Protein AF-A0A1V5BPN5-F1 (afdb_monomer_lite)

Radius of gyration: 24.88 Å; chains: 1; bounding box: 51×32×63 Å

Secondary structure (DSSP, 8-state):
--HHHHTT--HHHHHHHHHHHHHHHHHH-TT------HHHHHHHHHSHHHHHHHTTT--HHHHHHHHHTTPPPPHHHHHHHHHHHHHHHHHHHHHHHHT--HHHHHHHHHHHHHHHSHHHHHHHHHTS-HHHHHHHHHHHHHHTT--TTS-HHHHHHHHHHHT--HHHHHHHHHHT---

Sequence (179 aa):
MTISKYLGVNEINQAILDLTICWRNRLIHYKAENKIGQNSHEVLLREKESILQKYNGLDIKRAIDSYENNQVPSFKEVASMVKASIDFITEIDNKLICQLDVLSYSDHLIYEYVTSDQVVRLNNIYSKDDATKRRVLRNIFKEYCFNEEEDDTVDAFIEDLVKLDYASAKRKYKEGSFK

Structure (mmCIF, N/CA/C/O backbone):
data_AF-A0A1V5BPN5-F1
#
_entry.id   AF-A0A1V5BPN5-F1
#
loop_
_atom_site.group_PDB
_atom_site.id
_atom_site.type_symbol
_atom_site.label_atom_id
_atom_site.label_alt_id
_atom_site.label_comp_id
_atom_site.label_asym_id
_atom_site.label_entity_id
_atom_site.label_seq_id
_atom_site.pdbx_PDB_ins_code
_atom_site.Cartn_x
_atom_site.Cartn_y
_atom_site.Cartn_z
_atom_site.occupancy
_atom_site.B_iso_or_equiv
_atom_site.auth_seq_id
_atom_site.auth_comp_id
_atom_site.auth_asym_id
_atom_site.auth_atom_id
_atom_site.pdbx_PDB_model_num
ATOM 1 N N . MET A 1 1 ? -17.560 6.761 -1.882 1.00 47.88 1 MET A N 1
ATOM 2 C CA . MET A 1 1 ? -17.128 5.375 -1.603 1.00 47.88 1 MET A CA 1
ATOM 3 C C . MET A 1 1 ? -15.717 5.454 -1.045 1.00 47.88 1 MET A C 1
ATOM 5 O O . MET A 1 1 ? -14.855 5.969 -1.738 1.00 47.88 1 MET A O 1
ATOM 9 N N . THR A 1 2 ? -15.501 5.100 0.222 1.00 73.44 2 THR A N 1
ATOM 10 C CA . THR A 1 2 ? -14.179 5.182 0.873 1.00 73.44 2 THR A CA 1
ATOM 11 C C . THR A 1 2 ? -13.249 4.093 0.330 1.00 73.44 2 THR A C 1
ATOM 13 O O . THR A 1 2 ? -13.727 3.006 0.007 1.00 73.44 2 THR A O 1
ATOM 16 N N . ILE A 1 3 ? -11.939 4.356 0.258 1.00 75.38 3 ILE A N 1
ATOM 17 C CA . ILE A 1 3 ? -10.941 3.416 -0.295 1.00 75.38 3 ILE A CA 1
ATOM 18 C C . ILE A 1 3 ? -10.982 2.045 0.405 1.00 75.38 3 ILE A C 1
ATOM 20 O O . ILE A 1 3 ? -10.866 1.009 -0.241 1.00 75.38 3 ILE A O 1
ATOM 24 N N . SER A 1 4 ? -11.293 2.031 1.707 1.00 77.00 4 SER A N 1
ATOM 25 C CA . SER A 1 4 ? -11.445 0.816 2.514 1.00 77.00 4 SER A CA 1
ATOM 26 C C . SER A 1 4 ? -12.595 -0.086 2.059 1.00 77.00 4 SER A C 1
ATOM 28 O O . SER A 1 4 ? -12.479 -1.307 2.122 1.00 77.00 4 SER A O 1
ATOM 30 N N . LYS A 1 5 ? -13.698 0.499 1.569 1.00 79.00 5 LYS A N 1
ATOM 31 C CA . LYS A 1 5 ? -14.838 -0.252 1.023 1.00 79.00 5 LYS A CA 1
ATOM 32 C C . LYS A 1 5 ? -14.521 -0.824 -0.352 1.00 79.00 5 LYS A C 1
ATOM 34 O O . LYS A 1 5 ? -14.908 -1.950 -0.627 1.00 79.00 5 LYS A O 1
ATOM 39 N N . TYR A 1 6 ? -13.811 -0.062 -1.184 1.00 82.31 6 TYR A N 1
ATOM 40 C CA . TYR A 1 6 ? -13.377 -0.524 -2.504 1.00 82.31 6 TYR A CA 1
ATOM 41 C C . TYR A 1 6 ? -12.404 -1.707 -2.398 1.00 82.31 6 TYR A C 1
ATOM 43 O O . TYR A 1 6 ? -12.569 -2.707 -3.086 1.00 82.31 6 TYR A O 1
ATOM 51 N N . LEU A 1 7 ? -11.438 -1.625 -1.479 1.00 83.56 7 LEU A N 1
ATOM 52 C CA . LEU A 1 7 ? -10.433 -2.669 -1.264 1.00 83.56 7 LEU A CA 1
ATOM 53 C C . LEU A 1 7 ? -10.946 -3.856 -0.422 1.00 83.56 7 LEU A C 1
ATOM 55 O O . LEU A 1 7 ? -10.256 -4.869 -0.294 1.00 83.56 7 LEU A O 1
ATOM 59 N N . GLY A 1 8 ? -12.142 -3.761 0.170 1.00 85.31 8 GLY A N 1
ATOM 60 C CA . GLY A 1 8 ? -12.680 -4.795 1.060 1.00 85.31 8 GLY A CA 1
ATOM 61 C C . GLY A 1 8 ? -11.787 -5.025 2.282 1.00 85.31 8 GLY A C 1
ATOM 62 O O . GLY A 1 8 ? -11.398 -6.159 2.556 1.00 85.31 8 GLY A O 1
ATOM 63 N N . VAL A 1 9 ? -11.385 -3.936 2.944 1.00 86.69 9 VAL A N 1
ATOM 64 C CA . VAL A 1 9 ? -10.537 -3.954 4.148 1.00 86.69 9 VAL A CA 1
ATOM 65 C C . VAL A 1 9 ? -11.341 -4.450 5.348 1.00 86.69 9 VAL A C 1
ATOM 67 O O . VAL A 1 9 ? -12.537 -4.166 5.447 1.00 86.69 9 VAL A O 1
ATOM 70 N N . ASN A 1 10 ? -10.695 -5.141 6.284 1.00 89.31 10 ASN A N 1
ATOM 71 C CA . ASN A 1 10 ? -11.318 -5.702 7.474 1.00 89.31 10 ASN A CA 1
ATOM 72 C C . ASN A 1 10 ? -12.149 -4.661 8.251 1.00 89.31 10 ASN A C 1
ATOM 74 O O . ASN A 1 10 ? -11.681 -3.576 8.613 1.00 89.31 10 ASN A O 1
ATOM 78 N N . GLU A 1 11 ? -13.405 -5.007 8.518 1.00 92.56 11 GLU A N 1
ATOM 79 C CA . GLU A 1 11 ? -14.368 -4.135 9.190 1.00 92.56 11 GLU A CA 1
ATOM 80 C C . GLU A 1 11 ? -14.046 -3.889 10.675 1.00 92.56 11 GLU A C 1
ATOM 82 O O . GLU A 1 11 ? -14.356 -2.814 11.180 1.00 92.56 11 GLU A O 1
ATOM 87 N N . ILE A 1 12 ? -13.361 -4.817 11.358 1.00 94.38 12 ILE A N 1
ATOM 88 C CA . ILE A 1 12 ? -12.920 -4.660 12.755 1.00 94.38 12 ILE A CA 1
ATOM 89 C C . ILE A 1 12 ? -11.927 -3.505 12.864 1.00 94.38 12 ILE A C 1
ATOM 91 O O . ILE A 1 12 ? -12.093 -2.611 13.691 1.00 94.38 12 ILE A O 1
ATOM 95 N N . ASN A 1 13 ? -10.912 -3.504 11.997 1.00 92.94 13 ASN A N 1
ATOM 96 C CA . ASN A 1 13 ? -9.907 -2.444 11.935 1.00 92.94 13 ASN A CA 1
ATOM 97 C C . ASN A 1 13 ? -10.561 -1.075 11.684 1.00 92.94 13 ASN A C 1
ATOM 99 O O . ASN A 1 13 ? -10.249 -0.100 12.368 1.00 92.94 13 ASN A O 1
ATOM 103 N N . GLN A 1 14 ? -11.518 -1.018 10.751 1.00 93.00 14 GLN A N 1
ATOM 104 C CA . GLN A 1 14 ? -12.284 0.198 10.457 1.00 93.00 14 GLN A CA 1
ATOM 105 C C . GLN A 1 14 ? -13.086 0.683 11.667 1.00 93.00 14 GLN A C 1
ATOM 107 O O . GLN A 1 14 ? -13.081 1.874 11.974 1.00 93.00 14 GLN A O 1
ATOM 112 N N . ALA A 1 15 ? -13.753 -0.231 12.368 1.00 95.12 15 ALA A N 1
ATOM 113 C CA . ALA A 1 15 ? -14.592 0.111 13.502 1.00 95.12 15 ALA A CA 1
ATOM 114 C C . ALA A 1 15 ? -13.771 0.580 14.718 1.00 95.12 15 ALA A C 1
ATOM 116 O O . ALA A 1 15 ? -14.151 1.543 15.387 1.00 95.12 15 ALA A O 1
ATOM 117 N N . ILE A 1 16 ? -12.609 -0.037 14.974 1.00 95.31 16 ILE A N 1
ATOM 118 C CA . ILE A 1 16 ? -11.675 0.417 16.018 1.00 95.31 16 ILE A CA 1
ATOM 119 C C . ILE A 1 16 ? -11.096 1.794 15.664 1.00 95.31 16 ILE A C 1
ATOM 121 O O . ILE A 1 16 ? -10.961 2.646 16.544 1.00 95.31 16 ILE A O 1
ATOM 125 N N . LEU A 1 17 ? -10.782 2.051 14.391 1.00 94.69 17 LEU A N 1
ATOM 126 C CA . LEU A 1 17 ? -10.329 3.369 13.939 1.00 94.69 17 LEU A CA 1
ATOM 127 C C . LEU A 1 17 ? -11.392 4.453 14.130 1.00 94.69 17 LEU A C 1
ATOM 129 O O . LEU A 1 17 ? -11.067 5.538 14.609 1.00 94.69 17 LEU A O 1
ATOM 133 N N . ASP A 1 18 ? -12.654 4.162 13.818 1.00 94.38 18 ASP A N 1
ATOM 134 C CA . ASP A 1 18 ? -13.765 5.092 14.045 1.00 94.38 18 ASP A CA 1
ATOM 135 C C . ASP A 1 18 ? -13.908 5.447 15.536 1.00 94.38 18 ASP A C 1
ATOM 137 O O . ASP A 1 18 ? -13.945 6.626 15.902 1.00 94.38 18 ASP A O 1
ATOM 141 N N . LEU A 1 19 ? -13.852 4.438 16.417 1.00 95.00 19 LEU A N 1
ATOM 142 C CA . LEU A 1 19 ? -13.788 4.645 17.867 1.00 95.00 19 LEU A CA 1
ATOM 143 C C . LEU A 1 19 ? -12.586 5.517 18.258 1.00 95.00 19 LEU A C 1
ATOM 145 O O . LEU A 1 19 ? -12.744 6.472 19.015 1.00 95.00 19 LEU A O 1
ATOM 149 N N . THR A 1 20 ? -11.402 5.236 17.713 1.00 94.88 20 THR A N 1
ATOM 150 C CA . THR A 1 20 ? -10.163 5.975 18.006 1.00 94.88 20 THR A CA 1
ATOM 151 C C . THR A 1 20 ? -10.288 7.453 17.635 1.00 94.88 20 THR A C 1
ATOM 153 O O . THR A 1 20 ? -9.964 8.329 18.439 1.00 94.88 20 THR A O 1
ATOM 156 N N . ILE A 1 21 ? -10.793 7.749 16.434 1.00 92.69 21 ILE A N 1
ATOM 157 C CA . ILE A 1 21 ? -10.988 9.115 15.933 1.00 92.69 21 ILE A CA 1
ATOM 158 C C . ILE A 1 21 ? -12.007 9.851 16.803 1.00 92.69 21 ILE A C 1
ATOM 160 O O . ILE A 1 21 ? -11.756 10.978 17.240 1.00 92.69 21 ILE A O 1
ATOM 164 N N . CYS A 1 22 ? -13.140 9.209 17.089 1.00 92.69 22 CYS A N 1
ATOM 165 C CA . CYS A 1 22 ? -14.188 9.783 17.922 1.00 92.69 22 CYS A CA 1
ATOM 166 C C . CYS A 1 22 ? -13.692 10.074 19.343 1.00 92.69 22 CYS A C 1
ATOM 168 O O . CYS A 1 22 ? -13.939 11.164 19.865 1.00 92.69 22 CYS A O 1
ATOM 170 N N . TRP A 1 23 ? -12.953 9.146 19.952 1.00 92.88 23 TRP A N 1
ATOM 171 C CA . TRP A 1 23 ? -12.417 9.309 21.302 1.00 92.88 23 TRP A CA 1
ATOM 172 C C . TRP A 1 23 ? -11.347 10.402 21.350 1.00 92.88 23 TRP A C 1
ATOM 174 O O . TRP A 1 23 ? -11.429 11.299 22.189 1.00 92.88 23 TRP A O 1
ATOM 184 N N . ARG A 1 24 ? -10.407 10.422 20.393 1.00 91.12 24 ARG A N 1
ATOM 185 C CA . ARG A 1 24 ? -9.392 11.484 20.267 1.00 91.12 24 ARG A CA 1
ATOM 186 C C . ARG A 1 24 ? -10.033 12.858 20.096 1.00 91.12 24 ARG A C 1
ATOM 188 O O . ARG A 1 24 ? -9.602 13.818 20.732 1.00 91.12 24 ARG A O 1
ATOM 195 N N . ASN A 1 25 ? -11.056 12.970 19.250 1.00 88.81 25 ASN A N 1
ATOM 196 C CA . ASN A 1 25 ? -11.744 14.240 19.023 1.00 88.81 25 ASN A CA 1
ATOM 197 C C . ASN A 1 25 ? -12.486 14.716 20.271 1.00 88.81 25 ASN A C 1
ATOM 199 O O . ASN A 1 25 ? -12.416 15.900 20.589 1.00 88.81 25 ASN A O 1
ATOM 203 N N . ARG A 1 26 ? -13.128 13.803 21.004 1.00 86.44 26 ARG A N 1
ATOM 204 C CA . ARG A 1 26 ? -13.818 14.102 22.265 1.00 86.44 26 ARG A CA 1
ATOM 205 C C . ARG A 1 26 ? -12.867 14.565 23.371 1.00 86.44 26 ARG A C 1
ATOM 207 O O . ARG A 1 26 ? -13.211 15.476 24.112 1.00 86.44 26 ARG A O 1
ATOM 214 N N . LEU A 1 27 ? -11.660 14.000 23.448 1.00 85.12 27 LEU A N 1
ATOM 215 C CA . LEU A 1 27 ? -10.645 14.419 24.427 1.00 85.12 27 LEU A CA 1
ATOM 216 C C . LEU A 1 27 ? -10.099 15.828 24.162 1.00 85.12 27 LEU A C 1
ATOM 218 O O . LEU A 1 27 ? -9.735 16.532 25.099 1.00 85.12 27 LEU A O 1
ATOM 222 N N . ILE A 1 28 ? -10.008 16.233 22.893 1.00 81.94 28 ILE A N 1
ATOM 223 C CA . ILE A 1 28 ? -9.348 17.488 22.494 1.00 81.94 28 ILE A CA 1
ATOM 224 C C . ILE A 1 28 ? -10.346 18.630 22.307 1.00 81.94 28 ILE A C 1
ATOM 226 O O . ILE A 1 28 ? -10.018 19.792 22.547 1.00 81.94 28 ILE A O 1
ATOM 230 N N . HIS A 1 29 ? -11.575 18.322 21.902 1.00 77.44 29 HIS A N 1
ATOM 231 C CA . HIS A 1 29 ? -12.605 19.315 21.646 1.00 77.44 29 HIS A CA 1
ATOM 232 C C . HIS A 1 29 ? -13.754 19.138 22.635 1.00 77.44 29 HIS A C 1
ATOM 234 O O . HIS A 1 29 ? -14.590 18.253 22.482 1.00 77.44 29 HIS A O 1
ATOM 240 N N . TYR A 1 30 ? -13.849 20.060 23.595 1.00 59.12 30 TYR A N 1
ATOM 241 C CA . TYR A 1 30 ? -14.902 20.092 24.621 1.00 59.12 30 TYR A CA 1
ATOM 242 C C . TYR A 1 30 ? -16.344 20.083 24.059 1.00 59.12 30 TYR A C 1
ATOM 244 O O . TYR A 1 30 ? -17.281 19.743 24.769 1.00 59.12 30 TYR A O 1
ATOM 252 N N . LYS A 1 31 ? -16.534 20.441 22.779 1.00 61.59 31 LYS A N 1
ATOM 253 C CA . LYS A 1 31 ? -17.831 20.441 22.075 1.00 61.59 31 LYS A CA 1
ATOM 254 C C . LYS A 1 31 ? -17.951 19.379 20.972 1.00 61.59 31 LYS A C 1
ATOM 256 O O . LYS A 1 31 ? -18.825 19.496 20.120 1.00 61.59 31 LYS A O 1
ATOM 261 N N . ALA A 1 32 ? -17.058 18.391 20.905 1.00 67.25 32 ALA A N 1
ATOM 262 C CA . ALA A 1 32 ? -17.175 17.357 19.880 1.00 67.25 32 ALA A CA 1
ATOM 263 C C . ALA A 1 32 ? -18.400 16.466 20.142 1.00 67.25 32 ALA A C 1
ATOM 265 O O . ALA A 1 32 ? -18.404 15.642 21.054 1.00 67.25 32 ALA A O 1
ATOM 266 N N . GLU A 1 33 ? -19.413 16.590 19.284 1.00 67.00 33 GLU A N 1
ATOM 267 C CA . GLU A 1 33 ? -20.598 15.721 19.254 1.00 67.00 33 GLU A CA 1
ATOM 268 C C . GLU A 1 33 ? -20.367 14.431 18.453 1.00 67.00 33 GLU A C 1
ATOM 270 O O . GLU A 1 33 ? -21.296 13.654 18.237 1.00 67.00 33 GLU A O 1
ATOM 275 N N . ASN A 1 34 ? -19.129 14.184 18.008 1.00 74.06 34 ASN A N 1
ATOM 276 C CA . ASN A 1 34 ? -18.788 13.001 17.230 1.00 74.06 34 ASN A CA 1
ATOM 277 C C . ASN A 1 34 ? -19.166 11.742 18.011 1.00 74.06 34 ASN A C 1
ATOM 279 O O . ASN A 1 34 ? -18.705 11.525 19.139 1.00 74.06 34 ASN A O 1
ATOM 283 N N . LYS A 1 35 ? -20.004 10.928 17.375 1.00 84.12 35 LYS A N 1
ATOM 284 C CA . LYS A 1 35 ? -20.387 9.593 17.812 1.00 84.12 35 LYS A CA 1
ATOM 285 C C . LYS A 1 35 ? -19.779 8.586 16.857 1.00 84.12 35 LYS A C 1
ATOM 287 O O . LYS A 1 35 ? -19.683 8.854 15.660 1.00 84.12 35 LYS A O 1
ATOM 292 N N . ILE A 1 36 ? -19.429 7.433 17.407 1.00 91.19 36 ILE A N 1
ATOM 293 C CA . ILE A 1 36 ? -19.091 6.246 16.626 1.00 91.19 36 ILE A CA 1
ATOM 294 C C . ILE A 1 36 ? -20.252 5.982 15.660 1.00 91.19 36 ILE A C 1
ATOM 296 O O . ILE A 1 36 ? -21.421 6.070 16.052 1.00 91.19 36 ILE A O 1
ATOM 300 N N . GLY A 1 37 ? -19.949 5.682 14.400 1.00 90.81 37 GLY A N 1
ATOM 301 C CA . GLY A 1 37 ? -20.976 5.334 13.428 1.00 90.81 37 GLY A CA 1
ATOM 302 C C . GLY A 1 37 ? -21.728 4.070 13.849 1.00 90.81 37 GLY A C 1
ATOM 303 O O . GLY A 1 37 ? -21.130 3.136 14.380 1.00 90.81 37 GLY A O 1
ATOM 304 N N . GLN A 1 38 ? -23.031 4.003 13.563 1.00 92.12 38 GLN A N 1
ATOM 305 C CA . GLN A 1 38 ? -23.877 2.861 13.943 1.00 92.12 38 GLN A CA 1
ATOM 306 C C . GLN A 1 38 ? -23.299 1.516 13.470 1.00 92.12 38 GLN A C 1
ATOM 308 O O . GLN A 1 38 ? -23.219 0.567 14.243 1.00 92.12 38 GLN A O 1
ATOM 313 N N . ASN A 1 39 ? -22.814 1.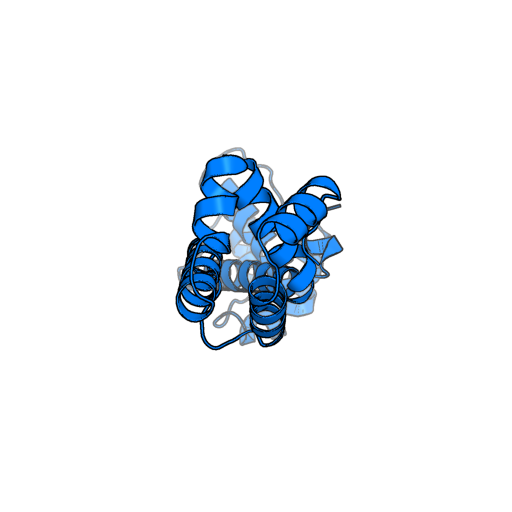458 12.227 1.00 92.88 39 ASN A N 1
ATOM 314 C CA . ASN A 1 39 ? -22.184 0.257 11.679 1.00 92.88 39 ASN A CA 1
ATOM 315 C C . ASN A 1 39 ? -20.912 -0.133 12.450 1.00 92.88 39 ASN A C 1
ATOM 317 O O . ASN A 1 39 ? -20.722 -1.298 12.772 1.00 92.88 39 ASN A O 1
ATOM 321 N N . SER A 1 40 ? -20.047 0.832 12.770 1.00 94.75 40 SER A N 1
ATOM 322 C CA . SER A 1 40 ? -18.838 0.576 13.560 1.00 94.75 40 SER A CA 1
ATOM 323 C C . SER A 1 40 ? -19.200 0.064 14.953 1.00 94.75 40 SER A C 1
ATOM 325 O O . SER A 1 40 ? -18.616 -0.904 15.425 1.00 94.75 40 SER A O 1
ATOM 327 N N . HIS A 1 41 ? -20.207 0.661 15.591 1.00 94.94 41 HIS A N 1
ATOM 328 C CA . HIS A 1 41 ? -20.695 0.229 16.896 1.00 94.94 41 HIS A CA 1
ATOM 329 C C . HIS A 1 41 ? -21.204 -1.225 16.871 1.00 94.94 41 HIS A C 1
ATOM 331 O O . HIS A 1 41 ? -20.834 -2.031 17.725 1.00 94.94 41 HIS A O 1
ATOM 337 N N . GLU A 1 42 ? -21.991 -1.592 15.858 1.00 96.12 42 GLU A N 1
ATOM 338 C CA . GLU A 1 42 ? -22.470 -2.965 15.659 1.00 96.12 42 GLU A CA 1
ATOM 339 C C . GLU A 1 42 ? -21.326 -3.957 15.422 1.00 96.12 42 GLU A C 1
ATOM 341 O O . GLU A 1 42 ? -21.307 -5.022 16.041 1.00 96.12 42 GLU A O 1
ATOM 346 N N . VAL A 1 43 ? -20.348 -3.602 14.582 1.00 96.50 43 VAL A N 1
ATOM 347 C CA . VAL A 1 43 ? -19.162 -4.434 14.320 1.00 96.50 43 VAL A CA 1
ATOM 348 C C . VAL A 1 43 ? -18.351 -4.652 15.595 1.00 96.50 43 VAL A C 1
ATOM 350 O O . VAL A 1 43 ? -18.007 -5.789 15.906 1.00 96.50 43 VAL A O 1
ATOM 353 N N . LEU A 1 44 ? -18.084 -3.593 16.368 1.00 96.88 44 LEU A N 1
ATOM 354 C CA . LEU A 1 44 ? -17.337 -3.690 17.625 1.00 96.88 44 LEU A CA 1
ATOM 355 C C . LEU A 1 44 ? -18.016 -4.668 18.591 1.00 96.88 44 LEU A C 1
ATOM 357 O O . LEU A 1 44 ? -17.355 -5.536 19.159 1.00 96.88 44 LEU A O 1
ATOM 361 N N . LEU A 1 45 ? -19.336 -4.554 18.767 1.00 97.12 45 LEU A N 1
ATOM 362 C CA . LEU A 1 45 ? -20.083 -5.420 19.679 1.00 97.12 45 LEU A CA 1
ATOM 363 C C . LEU A 1 45 ? -20.196 -6.863 19.184 1.00 97.12 45 LEU A C 1
ATOM 365 O O . LEU A 1 45 ? -20.152 -7.783 20.007 1.00 97.12 45 LEU A O 1
ATOM 369 N N . ARG A 1 46 ? -20.352 -7.062 17.872 1.00 97.38 46 ARG A N 1
ATOM 370 C CA . ARG A 1 46 ? -20.424 -8.388 17.249 1.00 97.38 46 ARG A CA 1
ATOM 371 C C . ARG A 1 46 ? -19.094 -9.131 17.344 1.00 97.38 46 ARG A C 1
ATOM 373 O O . ARG A 1 46 ? -19.093 -10.313 17.656 1.00 97.38 46 ARG A O 1
ATOM 380 N N . GLU A 1 47 ? -17.982 -8.435 17.117 1.00 97.06 47 GLU A N 1
ATOM 381 C CA . GLU A 1 47 ? -16.636 -9.018 17.012 1.00 97.06 47 GLU A CA 1
ATOM 382 C C . GLU A 1 47 ? -15.811 -8.897 18.305 1.00 97.06 47 GLU A C 1
ATOM 384 O O . GLU A 1 47 ? -14.595 -9.102 18.298 1.00 97.06 47 GLU A O 1
ATOM 389 N N . LYS A 1 48 ? -16.438 -8.544 19.432 1.00 95.69 48 LYS A N 1
ATOM 390 C CA . LYS A 1 48 ? -15.748 -8.239 20.698 1.00 95.69 48 LYS A CA 1
ATOM 391 C C . LYS A 1 48 ? -14.815 -9.367 21.172 1.00 95.69 48 LYS A C 1
ATOM 393 O O . LYS A 1 48 ? -13.741 -9.066 21.684 1.00 95.69 48 LYS A O 1
ATOM 398 N N . GLU A 1 49 ? -15.170 -10.643 20.989 1.00 95.62 49 GLU A N 1
ATOM 399 C CA . GLU A 1 49 ? -14.311 -11.781 21.345 1.00 95.62 49 GLU A CA 1
ATOM 400 C C . GLU A 1 49 ? -13.066 -11.860 20.450 1.00 95.62 49 GLU A C 1
ATOM 402 O O . GLU A 1 49 ? -11.949 -12.006 20.953 1.00 95.62 49 GLU A O 1
ATOM 407 N N . SER A 1 50 ? -13.241 -11.702 19.135 1.00 94.75 50 SER A N 1
ATOM 408 C CA . SER A 1 50 ? -12.148 -11.645 18.155 1.00 94.75 50 SER A CA 1
ATOM 409 C C . SER A 1 50 ? -11.198 -10.486 18.467 1.00 94.75 50 SER A C 1
ATOM 411 O O . SER A 1 50 ? -9.972 -10.628 18.428 1.00 94.75 50 SER A O 1
ATOM 413 N N . ILE A 1 51 ? -11.765 -9.334 18.832 1.00 95.62 51 ILE A N 1
ATOM 414 C CA . ILE A 1 51 ? -11.015 -8.129 19.183 1.00 95.62 51 ILE A CA 1
ATOM 415 C C . ILE A 1 51 ? -10.205 -8.335 20.463 1.00 95.62 51 ILE A C 1
ATOM 417 O O . ILE A 1 51 ? -9.016 -8.006 20.492 1.00 95.62 51 ILE A O 1
ATOM 421 N N . LEU A 1 52 ? -10.817 -8.929 21.490 1.00 94.25 52 LEU A N 1
ATOM 422 C CA . LEU A 1 52 ? -10.159 -9.230 22.758 1.00 94.25 52 LEU A CA 1
ATOM 423 C C . LEU A 1 52 ? -8.906 -10.091 22.539 1.00 94.25 52 LEU A C 1
ATOM 425 O O . LEU A 1 52 ? -7.860 -9.826 23.128 1.00 94.25 52 LEU A O 1
ATOM 429 N N . GLN A 1 53 ? -8.983 -11.088 21.658 1.00 93.50 53 GLN A N 1
ATOM 430 C CA . GLN A 1 53 ? -7.852 -11.964 21.350 1.00 93.50 53 GLN A CA 1
ATOM 431 C C . GLN A 1 53 ? -6.774 -11.264 20.511 1.00 93.50 53 GLN A C 1
ATOM 433 O O . GLN A 1 53 ? -5.585 -11.363 20.817 1.00 93.50 53 GLN A O 1
ATOM 438 N N . LYS A 1 54 ? -7.170 -10.539 19.457 1.00 92.06 54 LYS A N 1
ATOM 439 C CA . LYS A 1 54 ? -6.234 -9.979 18.469 1.00 92.06 54 LYS A CA 1
ATOM 440 C C . LYS A 1 54 ? -5.549 -8.693 18.939 1.00 92.06 54 LYS A C 1
ATOM 442 O O . LYS A 1 54 ? -4.369 -8.475 18.641 1.00 92.06 54 LYS A O 1
ATOM 447 N N . TYR A 1 55 ? -6.245 -7.847 19.694 1.00 92.44 55 TYR A N 1
ATOM 448 C CA . TYR A 1 55 ? -5.763 -6.520 20.089 1.00 92.44 55 TYR A CA 1
ATOM 449 C C . TYR A 1 55 ? -5.449 -6.469 21.578 1.00 92.44 55 TYR A C 1
ATOM 451 O O . TYR A 1 55 ? -6.049 -5.713 22.331 1.00 92.44 55 TYR A O 1
ATOM 459 N N . ASN A 1 56 ? -4.487 -7.292 22.004 1.00 85.62 56 ASN A N 1
ATOM 460 C CA . ASN A 1 56 ? -3.867 -7.223 23.330 1.00 85.62 56 ASN A CA 1
ATOM 461 C C . ASN A 1 56 ? -4.865 -7.251 24.505 1.00 85.62 56 ASN A C 1
ATOM 463 O O . ASN A 1 56 ? -4.581 -6.681 25.556 1.00 85.62 56 ASN A O 1
ATOM 467 N N . GLY A 1 57 ? -6.028 -7.894 24.366 1.00 89.12 57 GLY A N 1
ATOM 468 C CA . GLY A 1 57 ? -7.056 -7.916 25.405 1.00 89.12 57 GLY A CA 1
ATOM 469 C C . GLY A 1 57 ? -7.913 -6.651 25.480 1.00 89.12 57 GLY A C 1
ATOM 470 O O . GLY A 1 57 ? -8.332 -6.298 26.586 1.00 89.12 57 GLY A O 1
ATOM 471 N N . LEU A 1 58 ? -8.135 -5.950 24.364 1.00 94.50 58 LEU A N 1
ATOM 472 C CA . LEU A 1 58 ? -9.090 -4.845 24.276 1.00 94.50 58 LEU A CA 1
ATOM 473 C C . LEU A 1 58 ? -10.517 -5.344 24.550 1.00 94.50 58 LEU A C 1
ATOM 475 O O . LEU A 1 58 ? -11.104 -6.052 23.735 1.00 94.50 58 LEU A O 1
ATOM 479 N N . ASP A 1 59 ? -11.074 -4.962 25.699 1.00 95.88 59 ASP A N 1
ATOM 480 C CA . ASP A 1 59 ? -12.473 -5.224 26.036 1.00 95.88 59 ASP A CA 1
ATOM 481 C C . ASP A 1 59 ? -13.349 -4.124 25.436 1.00 95.88 59 ASP A C 1
ATOM 483 O O . ASP A 1 59 ? -13.364 -2.991 25.919 1.00 95.88 59 ASP A O 1
ATOM 487 N N . ILE A 1 60 ? -14.073 -4.465 24.371 1.00 96.31 60 ILE A N 1
ATOM 488 C CA . ILE A 1 60 ? -14.907 -3.510 23.643 1.00 96.31 60 ILE A CA 1
ATOM 489 C C . ILE A 1 60 ? -16.028 -2.924 24.490 1.00 96.31 60 ILE A C 1
ATOM 491 O O . ILE A 1 60 ? -16.312 -1.737 24.352 1.00 9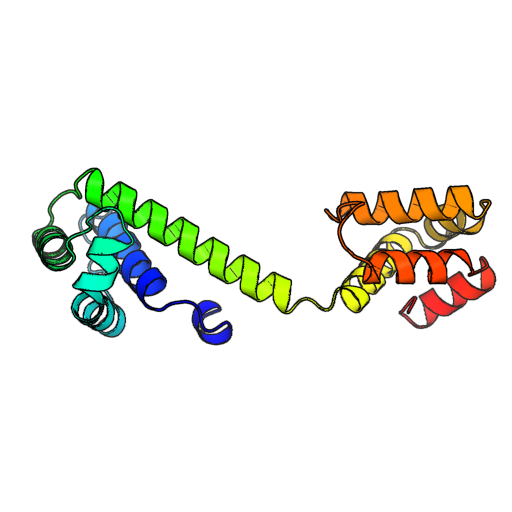6.31 60 ILE A O 1
ATOM 495 N N . LYS A 1 61 ? -16.676 -3.719 25.347 1.00 95.75 61 LYS A N 1
ATOM 496 C CA . LYS A 1 61 ? -17.800 -3.206 26.139 1.00 95.75 61 LYS A CA 1
ATOM 497 C C . LYS A 1 61 ? -17.303 -2.126 27.082 1.00 95.75 61 LYS A C 1
ATOM 499 O O . LYS A 1 61 ? -17.810 -1.012 27.066 1.00 95.75 61 LYS A O 1
ATOM 504 N N . ARG A 1 62 ? -16.226 -2.437 27.805 1.00 94.94 62 ARG A N 1
ATOM 505 C CA . ARG A 1 62 ? -15.576 -1.481 28.697 1.00 94.94 62 ARG A CA 1
ATOM 506 C C . ARG A 1 62 ? -15.071 -0.248 27.944 1.00 94.94 62 ARG A C 1
ATOM 508 O O . ARG A 1 62 ? -15.250 0.858 28.435 1.00 94.94 62 ARG A O 1
ATOM 515 N N . ALA A 1 63 ? -14.467 -0.430 26.772 1.00 95.12 63 ALA A N 1
ATOM 516 C CA . ALA A 1 63 ? -13.955 0.676 25.970 1.00 95.12 63 ALA A CA 1
ATOM 517 C C . ALA A 1 63 ? -15.078 1.620 25.502 1.00 95.12 63 ALA A C 1
ATOM 519 O O . ALA A 1 63 ? -14.932 2.837 25.600 1.00 95.12 63 ALA A O 1
ATOM 520 N N . ILE A 1 64 ? -16.209 1.078 25.035 1.00 94.81 64 ILE A N 1
ATOM 521 C CA . ILE A 1 64 ? -17.384 1.876 24.655 1.00 94.81 64 ILE A CA 1
ATOM 522 C C . ILE A 1 64 ? -17.953 2.593 25.883 1.00 94.81 64 ILE A C 1
ATOM 524 O O . ILE A 1 64 ? -18.135 3.808 25.826 1.00 94.81 64 ILE A O 1
ATOM 528 N N . ASP A 1 65 ? -18.134 1.892 27.005 1.00 94.50 65 ASP A N 1
ATOM 529 C CA . ASP A 1 65 ? -18.623 2.494 28.250 1.00 94.50 65 ASP A CA 1
ATOM 530 C C . ASP A 1 65 ? -17.714 3.651 28.703 1.00 94.50 65 ASP A C 1
ATOM 532 O O . ASP A 1 65 ? -18.188 4.731 29.061 1.00 94.50 65 ASP A O 1
ATOM 536 N N . SER A 1 66 ? -16.392 3.468 28.665 1.00 93.44 66 SER A N 1
ATOM 537 C CA . SER A 1 66 ? -15.425 4.515 29.007 1.00 93.44 66 SER A CA 1
ATOM 538 C C . SER A 1 66 ? -15.493 5.702 28.040 1.00 93.44 66 SER A C 1
ATOM 540 O O . SER A 1 66 ? -15.479 6.853 28.485 1.00 93.44 66 SER A O 1
ATOM 542 N N . TYR A 1 67 ? -15.627 5.452 26.737 1.00 92.31 67 TYR A N 1
ATOM 543 C CA . TYR A 1 67 ? -15.805 6.498 25.730 1.00 92.31 67 TYR A CA 1
ATOM 544 C C . TYR A 1 67 ? -17.095 7.308 25.945 1.00 92.31 67 TYR A C 1
ATOM 546 O O . TYR A 1 67 ? -17.071 8.543 25.880 1.00 92.31 67 TYR A O 1
ATOM 554 N N . GLU A 1 68 ? -18.219 6.641 26.211 1.00 90.19 68 GLU A N 1
ATOM 555 C CA . GLU A 1 68 ? -19.520 7.280 26.442 1.00 90.19 68 GLU A CA 1
ATOM 556 C C . GLU A 1 68 ? -19.542 8.104 27.731 1.00 90.19 68 GLU A C 1
ATOM 558 O O . GLU A 1 68 ? -20.115 9.192 27.759 1.00 90.19 68 GLU A O 1
ATOM 563 N N . ASN A 1 69 ? -18.833 7.646 28.764 1.00 90.31 69 ASN A N 1
ATOM 564 C CA . ASN A 1 69 ? -18.721 8.331 30.051 1.00 90.31 69 ASN A CA 1
ATOM 565 C C . ASN A 1 69 ? -17.610 9.399 30.101 1.00 90.31 69 ASN A C 1
ATOM 567 O O . ASN A 1 69 ? -17.218 9.826 31.187 1.00 90.31 69 ASN A O 1
ATOM 571 N N . ASN A 1 70 ? -17.097 9.847 28.948 1.00 87.12 70 ASN A N 1
ATOM 572 C CA . ASN A 1 70 ? -16.035 10.859 28.836 1.00 87.12 70 ASN A CA 1
ATOM 573 C C . ASN A 1 70 ? -14.755 10.517 29.621 1.00 87.12 70 ASN A C 1
ATOM 575 O O . ASN A 1 70 ? -14.053 11.408 30.106 1.00 87.12 70 ASN A O 1
ATOM 579 N N . GLN A 1 71 ? -14.438 9.231 29.763 1.00 90.81 71 GLN A N 1
ATOM 580 C CA . GLN A 1 71 ? -13.222 8.804 30.441 1.00 90.81 71 GLN A CA 1
ATOM 581 C C . GLN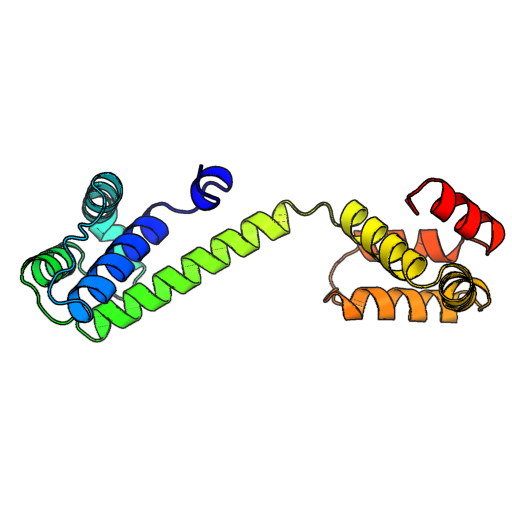 A 1 71 ? -12.017 8.889 29.501 1.00 90.81 71 GLN A C 1
ATOM 583 O O . GLN A 1 71 ? -12.123 8.758 28.278 1.00 90.81 71 GLN A O 1
ATOM 588 N N . VAL A 1 72 ? -10.843 9.103 30.094 1.00 91.19 72 VAL A N 1
ATOM 589 C CA . VAL A 1 72 ? -9.569 9.025 29.375 1.00 91.19 72 VAL A CA 1
ATOM 590 C C . VAL A 1 72 ? -9.276 7.550 29.085 1.00 91.19 72 VAL A C 1
ATOM 592 O O . VAL A 1 72 ? -9.399 6.734 30.004 1.00 91.19 72 VAL A O 1
ATOM 595 N N . PRO A 1 73 ? -8.888 7.187 27.850 1.00 93.06 73 PRO A N 1
ATOM 596 C CA . PRO A 1 73 ? -8.544 5.813 27.530 1.00 93.06 73 PRO A CA 1
ATOM 597 C C . PRO A 1 73 ? -7.315 5.383 28.330 1.00 93.06 73 PRO A C 1
ATOM 599 O O . PRO A 1 73 ? -6.350 6.129 28.515 1.00 93.06 73 PRO A O 1
ATOM 602 N N . SER A 1 74 ? -7.342 4.145 28.792 1.00 93.81 74 SER A N 1
ATOM 603 C CA . SER A 1 74 ? -6.206 3.483 29.410 1.00 93.81 74 SER A CA 1
ATOM 604 C C . SER A 1 74 ? -5.082 3.257 28.399 1.00 93.81 74 SER A C 1
ATOM 606 O O . SER A 1 74 ? -5.296 3.168 27.188 1.00 93.81 74 SER A O 1
ATOM 608 N N . PHE A 1 75 ? -3.864 3.059 28.905 1.00 91.50 75 PHE A N 1
ATOM 609 C CA . PHE A 1 75 ? -2.715 2.696 28.071 1.00 91.50 75 PHE A CA 1
ATOM 610 C C . PHE A 1 75 ? -2.996 1.470 27.187 1.00 91.50 75 PHE A C 1
ATOM 612 O O . PHE A 1 75 ? -2.602 1.431 26.025 1.00 91.50 75 PHE A O 1
ATOM 619 N N . LYS A 1 76 ? -3.722 0.481 27.723 1.00 91.12 76 LYS A N 1
ATOM 620 C CA . LYS A 1 76 ? -4.078 -0.745 27.005 1.00 91.12 76 LYS A CA 1
ATOM 621 C C . LYS A 1 76 ? -5.008 -0.466 25.823 1.00 91.12 76 LYS A C 1
ATOM 623 O O . LYS A 1 76 ? -4.798 -1.021 24.746 1.00 91.12 76 LYS A O 1
ATOM 628 N N . GLU A 1 77 ? -6.003 0.399 26.007 1.00 94.81 77 GLU A N 1
ATOM 629 C CA . GLU A 1 77 ? -6.914 0.817 24.935 1.00 94.81 77 GLU A CA 1
ATOM 630 C C . GLU A 1 77 ? -6.160 1.586 23.854 1.00 94.81 77 GLU A C 1
ATOM 632 O O . GLU A 1 77 ? -6.256 1.227 22.683 1.00 94.81 77 GLU A O 1
ATOM 637 N N . VAL A 1 78 ? -5.317 2.547 24.244 1.00 93.94 78 VAL A N 1
ATOM 638 C CA . VAL A 1 78 ? -4.485 3.304 23.297 1.00 93.94 78 VAL A CA 1
ATOM 639 C C . VAL A 1 78 ? -3.553 2.378 22.510 1.00 93.94 78 VAL A C 1
ATOM 641 O O . VAL A 1 78 ? -3.513 2.450 21.285 1.00 93.94 78 VAL A O 1
ATOM 644 N N . ALA A 1 79 ? -2.845 1.460 23.173 1.00 94.00 79 ALA A N 1
ATOM 645 C CA . ALA A 1 79 ? -1.953 0.513 22.500 1.00 94.00 79 ALA A CA 1
ATOM 646 C C . ALA A 1 79 ? -2.706 -0.388 21.504 1.00 94.00 79 ALA A C 1
ATOM 648 O O . ALA A 1 79 ? -2.199 -0.698 20.426 1.00 94.00 79 ALA A O 1
ATOM 649 N N . SER A 1 80 ? -3.931 -0.785 21.848 1.00 94.75 80 SER A N 1
ATOM 650 C CA . SER A 1 80 ? -4.793 -1.600 20.986 1.00 94.75 80 SER A CA 1
ATOM 651 C C . SER A 1 80 ? -5.287 -0.822 19.765 1.00 94.75 80 SER A C 1
ATOM 653 O O . SER A 1 80 ? -5.262 -1.349 18.655 1.00 94.75 80 SER A O 1
ATOM 655 N N . MET A 1 81 ? -5.664 0.446 19.950 1.00 94.88 81 MET A N 1
ATOM 656 C CA . MET A 1 81 ? -6.051 1.361 18.870 1.00 94.88 81 MET A CA 1
ATOM 657 C C . MET A 1 81 ? -4.890 1.650 17.914 1.00 94.88 81 MET A C 1
ATOM 659 O O . MET A 1 81 ? -5.070 1.632 16.696 1.00 94.88 81 MET A O 1
ATOM 663 N N . VAL A 1 82 ? -3.681 1.864 18.446 1.00 94.38 82 VAL A N 1
ATOM 664 C CA . VAL A 1 82 ? -2.465 2.042 17.637 1.00 94.38 82 VAL A CA 1
ATOM 665 C C . VAL A 1 82 ? -2.194 0.790 16.806 1.00 94.38 82 VAL A C 1
ATOM 667 O O . VAL A 1 82 ? -1.995 0.897 15.599 1.00 94.38 82 VAL A O 1
ATOM 670 N N . LYS A 1 83 ? -2.267 -0.401 17.414 1.00 94.56 83 LYS A N 1
ATOM 671 C CA . LYS A 1 83 ? -2.116 -1.667 16.685 1.00 94.56 83 LYS A CA 1
ATOM 672 C C . LYS A 1 83 ? -3.158 -1.816 15.574 1.00 94.56 83 LYS A C 1
ATOM 674 O O . LYS A 1 83 ? -2.790 -2.127 14.451 1.00 94.56 83 LYS A O 1
ATOM 679 N N . ALA A 1 84 ? -4.434 -1.548 15.854 1.00 93.56 84 ALA A N 1
ATOM 680 C CA . ALA A 1 84 ? -5.488 -1.600 14.839 1.00 93.56 84 ALA A CA 1
ATOM 681 C C . ALA A 1 84 ? -5.267 -0.600 13.694 1.00 93.56 84 ALA A C 1
ATOM 683 O O . ALA A 1 84 ? -5.564 -0.911 12.545 1.00 93.56 84 ALA A O 1
ATOM 684 N N . SER A 1 85 ? -4.705 0.574 13.993 1.00 94.06 85 SER A N 1
ATOM 685 C CA . SER A 1 85 ? -4.349 1.572 12.978 1.00 94.06 85 SER A CA 1
ATOM 686 C C . SER A 1 85 ? -3.234 1.073 12.059 1.00 94.06 85 SER A C 1
ATOM 688 O O . SER A 1 85 ? -3.331 1.226 10.845 1.00 94.06 85 SER A O 1
ATOM 690 N N . ILE A 1 86 ? -2.204 0.444 12.633 1.00 94.94 86 ILE A N 1
ATOM 691 C CA . ILE A 1 86 ? -1.111 -0.175 11.874 1.00 94.94 86 ILE A CA 1
ATOM 692 C C . ILE A 1 86 ? -1.661 -1.313 11.010 1.00 94.94 86 ILE A C 1
ATOM 694 O O . ILE A 1 86 ? -1.482 -1.283 9.798 1.00 94.94 86 ILE A O 1
ATOM 698 N N . ASP A 1 87 ? -2.407 -2.251 11.604 1.00 94.31 87 ASP A N 1
ATOM 699 C CA . ASP A 1 87 ? -2.997 -3.391 10.893 1.00 94.31 87 ASP A CA 1
ATOM 700 C C . ASP A 1 87 ? -3.903 -2.937 9.732 1.00 94.31 87 ASP A C 1
ATOM 702 O O . ASP A 1 87 ? -3.915 -3.565 8.675 1.00 94.31 87 ASP A O 1
ATOM 706 N N . PHE A 1 88 ? -4.663 -1.851 9.914 1.00 93.69 88 PHE A N 1
ATOM 707 C CA . PHE A 1 88 ? -5.509 -1.275 8.868 1.00 93.69 88 PHE A CA 1
ATOM 708 C C . PHE A 1 88 ? -4.701 -0.756 7.677 1.00 93.69 88 PHE A C 1
ATOM 710 O O . PHE A 1 88 ? -5.041 -1.049 6.532 1.00 93.69 88 PHE A O 1
ATOM 717 N N . ILE A 1 89 ? -3.648 0.022 7.944 1.00 92.88 89 ILE A N 1
ATOM 718 C CA . ILE A 1 89 ? -2.786 0.590 6.900 1.00 92.88 89 ILE A CA 1
ATOM 719 C C . ILE A 1 89 ? -2.050 -0.536 6.175 1.00 92.88 89 ILE A C 1
ATOM 721 O O . ILE A 1 89 ? -2.101 -0.598 4.954 1.00 92.88 89 ILE A O 1
ATOM 725 N N . THR A 1 90 ? -1.478 -1.490 6.914 1.00 93.00 90 THR A N 1
ATOM 726 C CA . THR A 1 90 ? -0.810 -2.663 6.336 1.00 93.00 90 THR A CA 1
ATOM 727 C C . THR A 1 90 ? -1.739 -3.466 5.426 1.00 93.00 90 THR A C 1
ATOM 729 O O . THR A 1 90 ? -1.325 -3.933 4.370 1.00 93.00 90 THR A O 1
ATOM 732 N N . GLU A 1 91 ? -3.010 -3.627 5.800 1.00 92.38 91 GLU A N 1
ATOM 733 C CA . GLU A 1 91 ? -3.980 -4.318 4.952 1.00 92.38 91 GLU A CA 1
ATOM 734 C C . GLU A 1 91 ? -4.287 -3.545 3.661 1.00 92.38 91 GLU A C 1
ATOM 736 O O . GLU A 1 91 ? -4.396 -4.159 2.598 1.00 92.38 91 GLU A O 1
ATOM 741 N N . ILE A 1 92 ? -4.410 -2.216 3.738 1.00 91.44 92 ILE A N 1
ATOM 742 C CA . ILE A 1 92 ? -4.571 -1.360 2.556 1.00 91.44 92 ILE A CA 1
ATOM 743 C C . ILE A 1 92 ? -3.358 -1.495 1.639 1.00 91.44 92 ILE A C 1
ATOM 745 O O . ILE A 1 92 ? -3.539 -1.777 0.456 1.00 91.44 92 ILE A O 1
ATOM 749 N N . ASP A 1 93 ? -2.154 -1.335 2.184 1.00 89.94 93 ASP A N 1
ATOM 750 C CA . ASP A 1 93 ? -0.910 -1.377 1.420 1.00 89.94 93 ASP A CA 1
ATOM 751 C C . ASP A 1 93 ? -0.757 -2.722 0.711 1.00 89.94 93 ASP A C 1
ATOM 753 O O . ASP A 1 93 ? -0.574 -2.760 -0.502 1.00 89.94 93 ASP A O 1
ATOM 757 N N . ASN A 1 94 ? -0.962 -3.833 1.425 1.00 89.25 94 ASN A N 1
ATOM 758 C CA . ASN A 1 94 ? -0.904 -5.169 0.833 1.00 89.25 94 ASN A CA 1
ATOM 759 C C . ASN A 1 94 ? -1.910 -5.336 -0.312 1.00 89.25 94 ASN A C 1
ATOM 761 O O . ASN A 1 94 ? -1.570 -5.863 -1.368 1.00 89.25 94 ASN A O 1
ATOM 765 N N . LYS A 1 95 ? -3.153 -4.877 -0.133 1.00 89.69 95 LYS A N 1
ATOM 766 C CA . LYS A 1 95 ? -4.185 -4.988 -1.174 1.00 89.69 95 LYS A CA 1
ATOM 767 C C . LYS A 1 95 ? -3.869 -4.125 -2.394 1.00 89.69 95 LYS A C 1
ATOM 769 O O . LYS A 1 95 ? -4.140 -4.564 -3.507 1.00 89.69 95 LYS A O 1
ATOM 774 N N . LEU A 1 96 ? -3.312 -2.931 -2.197 1.00 87.38 96 LEU A N 1
ATOM 775 C CA . LEU A 1 96 ? -2.885 -2.057 -3.290 1.00 87.38 96 LEU A CA 1
ATOM 776 C C . LEU A 1 96 ? -1.700 -2.657 -4.049 1.00 87.38 96 LEU A C 1
ATOM 778 O O . LEU A 1 96 ? -1.741 -2.719 -5.274 1.00 87.38 96 LEU A O 1
ATOM 782 N N . ILE A 1 97 ? -0.693 -3.155 -3.330 1.00 84.69 97 ILE A N 1
ATOM 783 C CA . ILE A 1 97 ? 0.498 -3.775 -3.919 1.00 84.69 97 ILE A CA 1
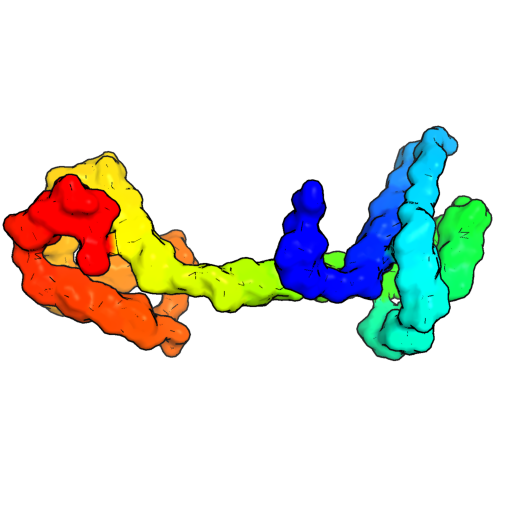ATOM 784 C C . ILE A 1 97 ? 0.118 -5.039 -4.700 1.00 84.69 97 ILE A C 1
ATOM 786 O O . ILE A 1 97 ? 0.530 -5.188 -5.844 1.00 84.69 97 ILE A O 1
ATOM 790 N N . CYS A 1 98 ? -0.731 -5.916 -4.154 1.00 83.75 98 CYS A N 1
ATOM 791 C CA . CYS A 1 98 ? -1.168 -7.128 -4.861 1.00 83.75 98 CYS A CA 1
ATOM 792 C C . CYS A 1 98 ? -2.003 -6.851 -6.124 1.00 83.75 98 CYS A C 1
ATOM 794 O O . CYS A 1 98 ? -2.156 -7.743 -6.955 1.00 83.75 98 CYS A O 1
ATOM 796 N N . GLN A 1 99 ? -2.592 -5.661 -6.252 1.00 85.25 99 GL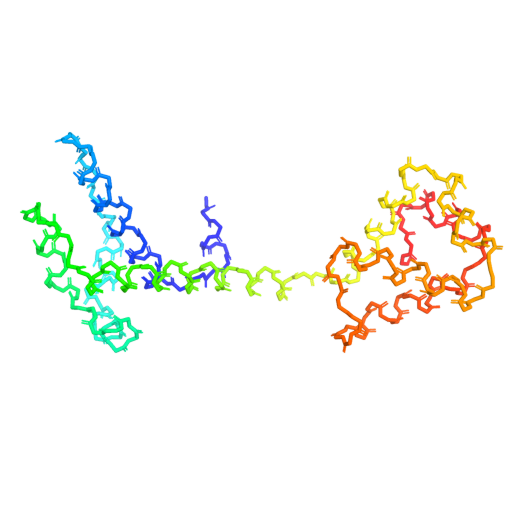N A N 1
ATOM 797 C CA . GLN A 1 99 ? -3.345 -5.250 -7.441 1.00 85.25 99 GLN A CA 1
ATOM 798 C C . GLN A 1 99 ? -2.491 -4.465 -8.443 1.00 85.25 99 GLN A C 1
ATOM 800 O O . GLN A 1 99 ? -2.985 -4.126 -9.520 1.00 85.25 99 GLN A O 1
ATOM 805 N N . LEU A 1 100 ? -1.239 -4.155 -8.101 1.00 86.44 100 LEU A N 1
ATOM 806 C CA . LEU A 1 100 ? -0.343 -3.419 -8.975 1.00 86.44 100 LEU A CA 1
ATOM 807 C C . LEU A 1 100 ? 0.068 -4.308 -10.153 1.00 86.44 100 LEU A C 1
ATOM 809 O O . LEU A 1 100 ? 0.695 -5.350 -9.977 1.00 86.44 100 LEU A O 1
ATOM 813 N N . ASP A 1 101 ? -0.258 -3.875 -11.368 1.00 90.19 101 ASP A N 1
ATOM 814 C CA . ASP A 1 101 ? 0.350 -4.431 -12.574 1.00 90.19 101 ASP A CA 1
ATOM 815 C C . ASP A 1 101 ? 1.793 -3.927 -12.653 1.00 90.19 101 ASP A C 1
ATOM 817 O O . ASP A 1 101 ? 2.061 -2.820 -13.131 1.00 90.19 101 ASP A O 1
ATOM 821 N N . VAL A 1 102 ? 2.707 -4.747 -12.132 1.00 90.38 102 VAL A N 1
ATOM 822 C CA . VAL A 1 102 ? 4.139 -4.458 -12.069 1.00 90.38 102 VAL A CA 1
ATOM 823 C C . VAL A 1 102 ? 4.686 -4.091 -13.442 1.00 90.38 102 VAL A C 1
ATOM 825 O O . VAL A 1 102 ? 5.385 -3.092 -13.556 1.00 90.38 102 VAL A O 1
ATOM 828 N N . LEU A 1 103 ? 4.334 -4.832 -14.496 1.00 92.19 103 LEU A N 1
ATOM 829 C CA . LEU A 1 103 ? 4.860 -4.578 -15.835 1.00 92.19 103 LEU A CA 1
ATOM 830 C C . LEU A 1 103 ? 4.399 -3.217 -16.361 1.00 92.19 103 LEU A C 1
ATOM 832 O O . LEU A 1 103 ? 5.209 -2.444 -16.871 1.00 92.19 103 LEU A O 1
ATOM 836 N N . SER A 1 104 ? 3.109 -2.902 -16.223 1.00 93.19 104 SER A N 1
ATOM 837 C CA . SER A 1 104 ? 2.589 -1.594 -16.640 1.00 93.19 104 SER A CA 1
ATOM 838 C C . SER A 1 104 ? 3.177 -0.451 -15.811 1.00 93.19 104 SER A C 1
ATOM 840 O O . SER A 1 104 ? 3.428 0.626 -16.353 1.00 93.19 104 SER A O 1
ATOM 842 N N . TYR A 1 105 ? 3.427 -0.671 -14.520 1.00 92.62 105 TYR A N 1
ATOM 843 C CA . TYR A 1 105 ? 4.088 0.318 -13.677 1.00 92.62 105 TYR A CA 1
ATOM 844 C C . TYR A 1 105 ? 5.555 0.513 -14.082 1.00 92.62 105 TYR A C 1
ATOM 846 O O . TYR A 1 105 ? 5.989 1.646 -14.282 1.00 92.62 105 TYR A O 1
ATOM 854 N N . SER A 1 106 ? 6.303 -0.568 -14.309 1.00 93.88 106 SER A N 1
ATOM 855 C CA . SER A 1 106 ? 7.691 -0.513 -14.769 1.00 93.88 106 SER A CA 1
ATOM 856 C C . SER A 1 106 ? 7.831 0.173 -16.128 1.00 93.88 106 SER A C 1
ATOM 858 O O . SER A 1 106 ? 8.739 0.983 -16.324 1.00 93.88 106 SER A O 1
ATOM 860 N N . ASP A 1 107 ? 6.912 -0.105 -17.052 1.00 95.94 107 ASP A N 1
ATOM 861 C CA . ASP A 1 107 ? 6.820 0.568 -18.346 1.00 95.94 107 ASP A CA 1
ATOM 862 C C . ASP A 1 107 ? 6.629 2.082 -18.188 1.00 95.94 107 ASP A C 1
ATOM 864 O O . ASP A 1 107 ? 7.348 2.884 -18.795 1.00 95.94 107 ASP A O 1
ATOM 868 N N . HIS A 1 108 ? 5.704 2.471 -17.307 1.00 95.25 108 HIS A N 1
ATOM 869 C CA . HIS A 1 108 ? 5.436 3.868 -17.001 1.00 95.25 108 HIS A CA 1
ATOM 870 C C . HIS A 1 108 ? 6.663 4.581 -16.423 1.00 95.25 108 HIS A C 1
ATOM 872 O O . HIS A 1 108 ? 6.962 5.695 -16.847 1.00 95.25 108 HIS A O 1
ATOM 878 N N . LEU A 1 109 ? 7.416 3.935 -15.528 1.00 94.88 109 LEU A N 1
ATOM 879 C CA . LEU A 1 109 ? 8.624 4.519 -14.938 1.00 94.88 109 LEU A CA 1
ATOM 880 C C . LEU A 1 109 ? 9.707 4.811 -15.976 1.00 94.88 109 LEU A C 1
ATOM 882 O O . LEU A 1 109 ? 10.317 5.881 -15.958 1.00 94.88 109 LEU A O 1
ATOM 886 N N . ILE A 1 110 ? 9.938 3.893 -16.916 1.00 96.00 110 ILE A N 1
ATOM 887 C CA . ILE A 1 110 ? 10.902 4.124 -18.000 1.00 96.00 110 ILE A CA 1
ATOM 888 C C . ILE A 1 110 ? 10.417 5.247 -18.915 1.00 96.00 110 ILE A C 1
ATOM 890 O O . ILE A 1 110 ? 11.205 6.113 -19.307 1.00 96.00 110 ILE A O 1
ATOM 894 N N . TYR A 1 111 ? 9.121 5.270 -19.222 1.00 96.38 111 TYR A N 1
ATOM 895 C CA . TYR A 1 111 ? 8.526 6.343 -20.004 1.00 96.38 111 TYR A CA 1
ATOM 896 C C . TYR A 1 111 ? 8.675 7.711 -19.322 1.00 96.38 111 TYR A C 1
ATOM 898 O O . TYR A 1 111 ? 9.117 8.669 -19.960 1.00 96.38 111 TYR A O 1
ATOM 906 N N . GLU A 1 112 ? 8.374 7.808 -18.030 1.00 95.19 112 GLU A N 1
ATOM 907 C CA . GLU A 1 112 ? 8.504 9.030 -17.234 1.00 95.19 112 GLU A CA 1
ATOM 908 C C . GLU A 1 112 ? 9.967 9.487 -17.143 1.00 95.19 112 GLU A C 1
ATOM 910 O O . GLU A 1 112 ? 10.279 10.648 -17.433 1.00 95.19 112 GLU A O 1
ATOM 915 N N . TYR A 1 113 ? 10.887 8.560 -16.852 1.00 94.81 113 TYR A N 1
ATOM 916 C CA . TYR A 1 113 ? 12.324 8.826 -16.825 1.00 94.81 113 TYR A CA 1
ATOM 917 C C . TYR A 1 113 ? 12.798 9.447 -18.139 1.00 94.81 113 TYR A C 1
ATOM 919 O O . TYR A 1 113 ? 13.492 10.468 -18.131 1.00 94.81 113 TYR A O 1
ATOM 927 N N . VAL A 1 114 ? 12.401 8.866 -19.277 1.00 95.81 114 VAL A N 1
ATOM 928 C CA . VAL A 1 114 ? 12.757 9.382 -20.604 1.00 95.81 114 VAL A CA 1
ATOM 929 C C . VAL A 1 114 ? 12.078 10.719 -20.891 1.00 95.81 114 VAL A C 1
ATOM 931 O O . VAL A 1 114 ? 12.718 11.604 -21.451 1.00 95.81 114 VAL A O 1
ATOM 934 N N . THR A 1 115 ? 10.827 10.907 -20.472 1.00 95.44 115 THR A N 1
ATOM 935 C CA . THR A 1 115 ? 10.066 12.146 -20.700 1.00 95.44 115 THR A CA 1
ATOM 936 C C . THR A 1 115 ? 10.745 13.371 -20.077 1.00 95.44 115 THR A C 1
ATOM 938 O O . THR A 1 115 ? 10.659 14.459 -20.644 1.00 95.44 115 THR A O 1
ATOM 941 N N . SER A 1 116 ? 11.474 13.203 -18.964 1.00 91.88 116 SER A N 1
ATOM 942 C CA . SER A 1 116 ? 12.175 14.310 -18.287 1.00 91.88 116 SER A CA 1
ATOM 943 C C . SER A 1 116 ? 13.181 15.059 -19.178 1.00 91.88 116 SER A C 1
ATOM 945 O O . SER A 1 116 ? 13.276 16.281 -19.105 1.00 91.88 116 SER A O 1
ATOM 947 N N . ASP A 1 117 ? 13.913 14.336 -20.029 1.00 94.62 117 ASP A N 1
ATOM 948 C CA . ASP A 1 117 ? 14.790 14.875 -21.073 1.00 94.62 117 ASP A CA 1
ATOM 949 C C . ASP A 1 117 ? 15.064 13.761 -22.088 1.00 94.62 117 ASP A C 1
ATOM 951 O O . ASP A 1 117 ? 16.007 12.976 -21.954 1.00 94.62 117 ASP A O 1
ATOM 955 N N . GLN A 1 118 ? 14.213 13.672 -23.109 1.00 94.12 118 GLN A N 1
ATOM 956 C CA . GLN A 1 118 ? 14.209 12.546 -24.043 1.00 94.12 118 GLN A CA 1
ATOM 957 C C . GLN A 1 118 ? 15.591 12.256 -24.638 1.00 94.12 118 GLN A C 1
ATOM 959 O O . GLN A 1 118 ? 16.004 11.098 -24.733 1.00 94.12 118 GLN A O 1
ATOM 964 N N . VAL A 1 119 ? 16.308 13.294 -25.076 1.00 94.25 119 VAL A N 1
ATOM 965 C CA . VAL A 1 119 ? 17.576 13.114 -25.787 1.00 94.25 119 VAL A CA 1
ATOM 966 C C . VAL A 1 119 ? 18.654 12.648 -24.822 1.00 94.25 119 VAL A C 1
ATOM 968 O O . VAL A 1 119 ? 19.358 11.682 -25.127 1.00 94.25 119 VAL A O 1
ATOM 971 N N . VAL A 1 120 ? 18.780 13.289 -23.660 1.00 95.94 120 VAL A N 1
ATOM 972 C CA . VAL A 1 120 ? 19.799 12.926 -22.669 1.00 95.94 120 VAL A CA 1
ATOM 973 C C . VAL A 1 120 ? 19.521 11.541 -22.090 1.00 95.94 120 VAL A C 1
ATOM 975 O O . VAL A 1 120 ? 20.429 10.716 -22.008 1.00 95.94 120 VAL A O 1
ATOM 978 N N . ARG A 1 121 ? 18.266 11.245 -21.745 1.00 95.25 121 ARG A N 1
ATOM 979 C CA . ARG A 1 121 ? 17.865 10.014 -21.048 1.00 95.25 121 ARG A CA 1
ATOM 980 C C . ARG A 1 121 ? 17.958 8.782 -21.940 1.00 95.25 121 ARG A C 1
ATOM 982 O O . ARG A 1 121 ? 18.514 7.773 -21.510 1.00 95.25 121 ARG A O 1
ATOM 989 N N . LEU A 1 122 ? 17.527 8.878 -23.204 1.00 96.00 122 LEU A N 1
ATOM 990 C CA . LEU A 1 122 ? 17.726 7.789 -24.168 1.00 96.00 122 LEU A CA 1
ATOM 991 C C . LEU A 1 122 ? 19.210 7.538 -24.433 1.00 96.00 122 LEU A C 1
ATOM 993 O O . LEU A 1 122 ? 19.621 6.385 -24.510 1.00 96.00 122 LEU A O 1
ATOM 997 N N . ASN A 1 123 ? 20.029 8.587 -24.547 1.00 95.06 123 ASN A N 1
ATOM 998 C CA . ASN A 1 123 ? 21.470 8.405 -24.716 1.00 95.06 123 ASN A CA 1
ATOM 999 C C . ASN A 1 123 ? 22.114 7.792 -23.470 1.00 95.06 123 ASN A C 1
ATOM 1001 O O . ASN A 1 123 ? 22.984 6.935 -23.604 1.00 95.06 123 ASN A O 1
ATOM 1005 N N . ASN A 1 124 ? 21.688 8.179 -22.267 1.00 94.44 124 ASN A N 1
ATOM 1006 C CA . ASN A 1 124 ? 22.226 7.627 -21.026 1.00 94.44 124 ASN A CA 1
ATOM 1007 C C . ASN A 1 124 ? 22.053 6.101 -20.943 1.00 94.44 124 ASN A C 1
ATOM 1009 O O . ASN A 1 124 ? 22.953 5.409 -20.473 1.00 94.44 124 ASN A O 1
ATOM 1013 N N . ILE A 1 125 ? 20.929 5.587 -21.450 1.00 94.81 125 ILE A N 1
ATOM 1014 C CA . ILE A 1 125 ? 20.656 4.149 -21.507 1.00 94.81 125 ILE A CA 1
ATOM 1015 C C . ILE A 1 125 ? 21.320 3.545 -22.754 1.00 94.81 125 ILE A C 1
ATOM 1017 O O . ILE A 1 125 ? 22.260 2.765 -22.651 1.00 94.81 125 ILE A O 1
ATOM 1021 N N . TYR A 1 126 ? 20.887 3.940 -23.951 1.00 96.12 126 TYR A N 1
ATOM 1022 C CA . TYR A 1 126 ? 21.101 3.176 -25.185 1.00 96.12 126 TYR A CA 1
ATOM 1023 C C . TYR A 1 126 ? 22.390 3.507 -25.958 1.00 96.12 126 TYR A C 1
ATOM 1025 O O . TYR A 1 126 ? 22.617 2.926 -27.016 1.00 96.12 126 TYR A O 1
ATOM 1033 N N . SER A 1 127 ? 23.253 4.401 -25.453 1.00 92.06 127 SER A N 1
ATOM 1034 C CA . SER A 1 127 ? 24.603 4.633 -26.020 1.00 92.06 127 SER A CA 1
ATOM 1035 C C . SER A 1 127 ? 25.690 3.723 -25.429 1.00 92.06 127 SER A C 1
ATOM 1037 O O . SER A 1 127 ? 26.872 3.894 -25.731 1.00 92.06 127 SER A O 1
ATOM 1039 N N . LYS A 1 128 ? 25.311 2.806 -24.534 1.00 91.25 128 LYS A N 1
ATOM 1040 C CA . LYS A 1 128 ? 26.221 1.973 -23.740 1.00 91.25 128 LYS A CA 1
ATOM 1041 C C . LYS A 1 128 ? 26.178 0.509 -24.181 1.00 91.25 128 LYS A C 1
ATOM 1043 O O . LYS A 1 128 ? 25.267 0.101 -24.897 1.00 91.25 128 LYS A O 1
ATOM 1048 N N . ASP A 1 129 ? 27.156 -0.274 -23.731 1.00 94.31 129 ASP A N 1
ATOM 1049 C CA . ASP A 1 129 ? 27.123 -1.734 -23.836 1.00 94.31 129 ASP A CA 1
ATOM 1050 C C . ASP A 1 129 ? 25.999 -2.331 -22.971 1.00 94.31 129 ASP A C 1
ATOM 1052 O O . ASP A 1 129 ? 25.505 -1.693 -22.037 1.00 94.31 129 ASP A O 1
ATOM 1056 N N . ASP A 1 130 ? 25.608 -3.567 -23.266 1.00 95.75 130 ASP A N 1
ATOM 1057 C CA . ASP A 1 130 ? 24.450 -4.211 -22.640 1.00 95.75 130 ASP A CA 1
ATOM 1058 C C . ASP A 1 130 ? 24.593 -4.393 -21.120 1.00 95.75 130 ASP A C 1
ATOM 1060 O O . ASP A 1 130 ? 23.614 -4.235 -20.387 1.00 95.75 130 ASP A O 1
ATOM 1064 N N . ALA A 1 131 ? 25.808 -4.637 -20.612 1.00 95.00 131 ALA A N 1
ATOM 1065 C CA . ALA A 1 131 ? 26.035 -4.746 -19.171 1.00 95.00 131 ALA A CA 1
ATOM 1066 C C . ALA A 1 131 ? 25.838 -3.387 -18.480 1.00 95.00 131 ALA A C 1
ATOM 1068 O O . ALA A 1 131 ? 25.197 -3.296 -17.427 1.00 95.00 131 ALA A O 1
ATOM 1069 N N . THR A 1 132 ? 26.325 -2.310 -19.098 1.00 95.00 132 THR A N 1
ATOM 1070 C CA . THR A 1 132 ? 26.102 -0.950 -18.600 1.00 95.00 132 THR A CA 1
ATOM 1071 C C . THR A 1 132 ? 24.632 -0.530 -18.711 1.00 95.00 132 THR A C 1
ATOM 1073 O O . THR A 1 132 ? 24.120 0.048 -17.750 1.00 95.00 132 THR A O 1
ATOM 1076 N N . LYS A 1 133 ? 23.928 -0.849 -19.813 1.00 95.75 133 LYS A N 1
ATOM 1077 C CA . LYS A 1 133 ? 22.476 -0.604 -19.964 1.00 95.75 133 LYS A CA 1
ATOM 1078 C C . LYS A 1 133 ? 21.697 -1.222 -18.812 1.00 95.75 133 LYS A C 1
ATOM 1080 O O . LYS A 1 133 ? 20.940 -0.524 -18.141 1.00 95.75 133 LYS A O 1
ATOM 1085 N N . ARG A 1 134 ? 21.936 -2.511 -18.548 1.00 95.38 134 ARG A N 1
ATOM 1086 C CA . ARG A 1 134 ? 21.284 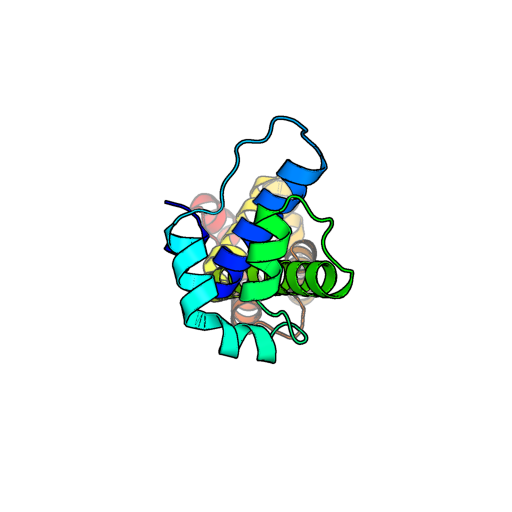-3.261 -17.468 1.00 95.38 134 ARG A CA 1
ATOM 1087 C C . ARG A 1 134 ? 21.490 -2.580 -16.120 1.00 95.38 134 ARG A C 1
ATOM 1089 O O . ARG A 1 134 ? 20.534 -2.393 -15.374 1.00 95.38 134 ARG A O 1
ATOM 1096 N N . ARG A 1 135 ? 22.720 -2.148 -15.825 1.00 94.31 135 ARG A N 1
ATOM 1097 C CA . ARG A 1 135 ? 23.028 -1.429 -14.581 1.00 94.31 135 ARG A CA 1
ATOM 1098 C C . ARG A 1 135 ? 22.275 -0.101 -14.474 1.00 94.31 135 ARG A C 1
ATOM 1100 O O . ARG A 1 135 ? 21.767 0.214 -13.405 1.00 94.31 135 ARG A O 1
ATOM 1107 N N . VAL A 1 136 ? 22.206 0.677 -15.556 1.00 95.00 136 VAL A N 1
ATOM 1108 C CA . VAL A 1 136 ? 21.462 1.949 -15.567 1.00 95.00 136 VAL A CA 1
ATOM 1109 C C . VAL A 1 136 ? 19.970 1.701 -15.349 1.00 95.00 136 VAL A C 1
ATOM 1111 O O . VAL A 1 136 ? 19.382 2.358 -14.499 1.00 95.00 136 VAL A O 1
ATOM 1114 N N . LEU A 1 137 ? 19.379 0.731 -16.051 1.00 94.88 137 LEU A N 1
ATOM 1115 C CA . LEU A 1 137 ? 17.970 0.362 -15.894 1.00 94.88 137 LEU A CA 1
ATOM 1116 C C . LEU A 1 137 ? 17.660 -0.095 -14.462 1.00 94.88 137 LEU A C 1
ATOM 1118 O O . LEU A 1 137 ? 16.726 0.421 -13.856 1.00 94.88 137 LEU A O 1
ATOM 1122 N N . ARG A 1 138 ? 18.491 -0.968 -13.874 1.00 93.81 138 ARG A N 1
ATOM 1123 C CA . ARG A 1 138 ? 18.351 -1.369 -12.462 1.00 93.81 138 ARG A CA 1
ATOM 1124 C C . ARG A 1 138 ? 18.435 -0.178 -11.511 1.00 93.81 138 ARG A C 1
ATOM 1126 O O . ARG A 1 138 ? 17.647 -0.096 -10.579 1.00 93.81 138 ARG A O 1
ATOM 1133 N N . ASN A 1 139 ? 19.350 0.761 -11.749 1.00 93.06 139 ASN A N 1
ATOM 1134 C CA . ASN A 1 139 ? 19.455 1.961 -10.918 1.00 93.06 139 ASN A CA 1
ATOM 1135 C C . ASN A 1 139 ? 18.207 2.847 -11.012 1.00 93.06 139 ASN A C 1
ATOM 1137 O O . ASN A 1 139 ? 17.784 3.365 -9.987 1.00 93.06 139 ASN A O 1
ATOM 1141 N N . ILE A 1 140 ? 17.599 2.976 -12.197 1.00 93.69 140 ILE A N 1
ATOM 1142 C CA . ILE A 1 140 ? 16.326 3.693 -12.352 1.00 93.69 140 ILE A CA 1
ATOM 1143 C C . ILE A 1 140 ? 15.257 3.012 -11.498 1.00 93.69 140 ILE A C 1
ATOM 1145 O O . ILE A 1 140 ? 14.653 3.664 -10.662 1.00 93.69 140 ILE A O 1
ATOM 1149 N N . PHE A 1 141 ? 15.067 1.697 -11.624 1.00 92.75 141 PHE A N 1
ATOM 1150 C CA . PHE A 1 141 ? 14.062 0.987 -10.825 1.00 92.75 141 PHE A CA 1
ATOM 1151 C C . PHE A 1 141 ? 14.317 1.081 -9.309 1.00 92.75 141 PHE A C 1
ATOM 1153 O O . PHE A 1 141 ? 13.375 1.273 -8.540 1.00 92.75 141 PHE A O 1
ATOM 1160 N N . LYS A 1 142 ? 15.581 1.055 -8.868 1.00 90.88 142 LYS A N 1
ATOM 1161 C CA . LYS A 1 142 ? 15.950 1.264 -7.456 1.00 90.88 142 LYS A CA 1
ATOM 1162 C C . LYS A 1 142 ? 15.537 2.630 -6.911 1.00 90.88 142 LYS A C 1
ATOM 1164 O O . LYS A 1 142 ? 15.146 2.716 -5.749 1.00 90.88 142 LYS A O 1
ATOM 1169 N N . GLU A 1 143 ? 15.615 3.692 -7.717 1.00 90.75 143 GLU A N 1
ATOM 1170 C CA . GLU A 1 143 ? 15.157 5.031 -7.308 1.00 90.75 143 GLU A CA 1
ATOM 1171 C C . GLU A 1 143 ? 13.652 5.047 -6.984 1.00 90.75 143 GLU A C 1
ATOM 1173 O O . GLU A 1 143 ? 13.210 5.864 -6.179 1.00 90.75 143 GLU A O 1
ATOM 1178 N N . TYR A 1 144 ? 12.890 4.095 -7.534 1.00 87.88 144 TYR A N 1
ATOM 1179 C CA . TYR A 1 144 ? 11.459 3.893 -7.292 1.00 87.88 144 TYR A CA 1
ATOM 1180 C C . TYR A 1 144 ? 11.165 2.687 -6.383 1.00 87.88 144 TYR A C 1
ATOM 1182 O O . TYR A 1 144 ? 10.088 2.101 -6.456 1.00 87.88 144 TYR A O 1
ATOM 1190 N N . CYS A 1 145 ? 12.110 2.325 -5.510 1.00 83.06 145 CYS A N 1
ATOM 1191 C CA . CYS A 1 145 ? 11.946 1.294 -4.478 1.00 83.06 145 CYS A CA 1
ATOM 1192 C C . CYS A 1 145 ? 11.729 -0.143 -4.989 1.00 83.06 145 CYS A C 1
ATOM 1194 O O . CYS A 1 145 ? 11.250 -0.985 -4.232 1.00 83.06 145 CYS A O 1
ATOM 1196 N N . PHE A 1 146 ? 12.120 -0.460 -6.225 1.00 85.50 146 PHE A N 1
ATOM 1197 C CA . PHE A 1 146 ? 12.246 -1.858 -6.637 1.00 85.50 146 PHE A CA 1
ATOM 1198 C C . PHE A 1 146 ? 13.496 -2.487 -6.010 1.00 85.50 146 PHE A C 1
ATOM 1200 O O . PHE A 1 146 ? 14.607 -1.964 -6.152 1.00 85.50 146 PHE A O 1
ATOM 1207 N N . ASN A 1 147 ? 13.317 -3.623 -5.338 1.00 76.81 147 ASN A N 1
ATOM 1208 C CA . ASN A 1 147 ? 14.409 -4.406 -4.761 1.00 76.81 147 ASN A CA 1
ATOM 1209 C C . ASN A 1 147 ? 15.032 -5.336 -5.815 1.00 76.81 147 ASN A C 1
ATOM 1211 O O . ASN A 1 147 ? 14.349 -5.813 -6.716 1.00 76.81 147 ASN A O 1
ATOM 1215 N N . GLU A 1 148 ? 16.336 -5.614 -5.704 1.00 58.97 148 GLU A N 1
ATOM 1216 C CA . GLU A 1 148 ? 17.080 -6.397 -6.710 1.00 58.97 148 GLU A CA 1
ATOM 1217 C C . GLU A 1 148 ? 16.745 -7.891 -6.747 1.00 58.97 148 GLU A C 1
ATOM 1219 O O . GLU A 1 148 ? 17.116 -8.547 -7.718 1.00 58.97 148 GLU A O 1
ATOM 1224 N N . GLU A 1 149 ? 16.099 -8.423 -5.709 1.00 58.62 149 GLU A N 1
ATOM 1225 C CA . GLU A 1 149 ? 15.986 -9.870 -5.483 1.00 58.62 149 GLU A CA 1
ATOM 1226 C C . GLU A 1 149 ? 14.582 -10.446 -5.733 1.00 58.62 149 GLU A C 1
ATOM 1228 O O . GLU A 1 149 ? 14.406 -11.653 -5.601 1.00 58.62 149 GLU A O 1
ATOM 1233 N N . GLU A 1 150 ? 13.575 -9.630 -6.067 1.00 61.59 150 GLU A N 1
ATOM 1234 C CA . GLU A 1 150 ? 12.187 -10.020 -5.754 1.00 61.59 150 GLU A CA 1
ATOM 1235 C C . GLU A 1 150 ? 11.176 -9.985 -6.910 1.00 61.59 150 GLU A C 1
ATOM 1237 O O . GLU A 1 150 ? 10.049 -10.430 -6.699 1.00 61.59 150 GLU A O 1
ATOM 1242 N N . ASP A 1 151 ? 11.527 -9.524 -8.120 1.00 76.44 151 ASP A N 1
ATOM 1243 C CA . ASP A 1 151 ? 10.536 -9.439 -9.205 1.00 76.44 151 ASP A CA 1
ATOM 1244 C C . ASP A 1 151 ? 11.035 -9.918 -10.580 1.00 76.44 151 ASP A C 1
ATOM 1246 O O . ASP A 1 151 ? 11.611 -9.166 -11.373 1.00 76.44 151 ASP A O 1
ATOM 1250 N N . ASP A 1 152 ? 10.732 -11.185 -10.882 1.00 87.19 152 ASP A N 1
ATOM 1251 C CA . ASP A 1 152 ? 10.994 -11.830 -12.176 1.00 87.19 152 ASP A CA 1
ATOM 1252 C C . ASP A 1 152 ? 10.377 -11.057 -13.358 1.00 87.19 152 ASP A C 1
ATOM 1254 O O . ASP A 1 152 ? 10.908 -11.088 -14.472 1.00 87.19 152 ASP A O 1
ATOM 1258 N N . THR A 1 153 ? 9.267 -10.342 -13.135 1.00 89.50 153 THR A N 1
ATOM 1259 C CA . THR A 1 153 ? 8.586 -9.548 -14.170 1.00 89.50 153 THR A CA 1
ATOM 1260 C C . THR A 1 153 ? 9.437 -8.353 -14.571 1.00 89.50 153 THR A C 1
ATOM 1262 O O . THR A 1 153 ? 9.596 -8.065 -15.759 1.00 89.50 153 THR A O 1
ATOM 1265 N N . VAL A 1 154 ? 10.007 -7.661 -13.583 1.00 90.94 154 VAL A N 1
ATOM 1266 C CA . VAL A 1 154 ? 10.873 -6.496 -13.803 1.00 90.94 154 VAL A CA 1
ATOM 1267 C C . VAL A 1 154 ? 12.174 -6.928 -14.457 1.00 90.94 154 VAL A C 1
ATOM 1269 O O . VAL A 1 154 ? 12.632 -6.277 -15.395 1.00 90.94 154 VAL A O 1
ATOM 1272 N N . ASP A 1 155 ? 12.747 -8.044 -14.014 1.00 91.56 155 ASP A N 1
ATOM 1273 C CA . ASP A 1 155 ? 13.972 -8.579 -14.600 1.00 91.56 155 ASP A CA 1
ATOM 1274 C C . ASP A 1 155 ? 13.773 -8.991 -16.062 1.00 91.56 155 ASP A C 1
ATOM 1276 O O . ASP A 1 155 ? 14.572 -8.603 -16.919 1.00 91.56 155 ASP A O 1
ATOM 1280 N N . ALA A 1 156 ? 12.671 -9.674 -16.387 1.00 93.19 156 ALA A N 1
ATOM 1281 C CA . ALA A 1 156 ? 12.315 -9.969 -17.773 1.00 93.19 156 ALA A CA 1
ATOM 1282 C C . ALA A 1 156 ? 12.142 -8.685 -18.606 1.00 93.19 156 ALA A C 1
ATOM 1284 O O . ALA A 1 156 ? 12.665 -8.590 -19.720 1.00 93.19 156 ALA A O 1
ATOM 1285 N N . PHE A 1 157 ? 11.475 -7.670 -18.048 1.00 95.50 157 PHE A N 1
ATOM 1286 C CA . PHE A 1 157 ? 11.282 -6.387 -18.719 1.00 95.50 157 PHE A CA 1
ATOM 1287 C C . PHE A 1 157 ? 12.607 -5.650 -18.973 1.00 95.50 157 PHE A C 1
ATOM 1289 O O . PHE A 1 157 ? 12.824 -5.127 -20.067 1.00 95.50 157 PHE A O 1
ATOM 1296 N N . ILE A 1 158 ? 13.536 -5.653 -18.011 1.00 95.06 158 ILE A N 1
ATOM 1297 C CA . ILE A 1 158 ? 14.885 -5.091 -18.184 1.00 95.06 158 ILE A CA 1
ATOM 1298 C C . ILE A 1 158 ? 15.615 -5.795 -19.328 1.00 95.06 158 ILE A C 1
ATOM 1300 O O . ILE A 1 158 ? 16.217 -5.121 -20.166 1.00 95.06 158 ILE A O 1
ATOM 1304 N N . GLU A 1 159 ? 15.562 -7.125 -19.395 1.00 95.38 159 GLU A N 1
ATOM 1305 C CA . GLU A 1 159 ? 16.211 -7.873 -20.475 1.00 95.38 159 GLU A CA 1
ATOM 1306 C C . GLU A 1 159 ? 15.621 -7.545 -21.850 1.00 95.38 159 GLU A C 1
ATOM 1308 O O . GLU A 1 159 ? 16.358 -7.476 -22.837 1.00 95.38 159 GLU A O 1
ATOM 1313 N N . ASP A 1 160 ? 14.318 -7.289 -21.935 1.00 96.25 160 ASP A N 1
ATOM 1314 C CA . ASP A 1 160 ? 13.689 -6.846 -23.178 1.00 96.25 160 ASP A CA 1
ATOM 1315 C C . ASP A 1 160 ? 14.106 -5.426 -23.571 1.00 96.25 160 ASP A C 1
ATOM 1317 O O . ASP A 1 160 ? 14.379 -5.169 -24.747 1.00 96.25 160 ASP A O 1
ATOM 1321 N N . LEU A 1 161 ? 14.261 -4.524 -22.600 1.00 96.62 161 LEU A N 1
ATOM 1322 C CA . LEU A 1 161 ? 14.776 -3.176 -22.841 1.00 96.62 161 LEU A CA 1
ATOM 1323 C C . LEU A 1 161 ? 16.237 -3.186 -23.302 1.00 96.62 161 LEU A C 1
ATOM 1325 O O . LEU A 1 161 ? 16.590 -2.449 -24.220 1.00 96.62 161 LEU A O 1
ATOM 1329 N N . VAL A 1 162 ? 17.098 -4.020 -22.710 1.00 96.75 162 VAL A N 1
ATOM 1330 C CA . VAL A 1 162 ? 18.532 -4.095 -23.058 1.00 96.75 162 VAL A CA 1
ATOM 1331 C C . VAL A 1 162 ? 18.743 -4.435 -24.539 1.00 96.75 162 VAL A C 1
ATOM 1333 O O . VAL A 1 162 ? 19.639 -3.866 -25.175 1.00 96.75 162 VAL A O 1
ATOM 1336 N N . LYS A 1 163 ? 17.881 -5.293 -25.103 1.00 95.50 163 LYS A N 1
ATOM 1337 C CA . LYS A 1 163 ? 17.902 -5.704 -26.519 1.00 95.50 163 LYS A CA 1
ATOM 1338 C C . LYS A 1 163 ? 17.566 -4.568 -27.487 1.00 95.50 163 LYS A C 1
ATOM 1340 O O . LYS A 1 163 ? 17.840 -4.694 -28.681 1.00 95.50 163 LYS A O 1
ATOM 1345 N N . LEU A 1 164 ? 16.961 -3.477 -27.015 1.00 96.06 164 LEU A N 1
ATOM 1346 C CA . LEU A 1 164 ? 16.638 -2.341 -27.869 1.00 96.06 164 LEU A CA 1
ATOM 1347 C C . LEU A 1 164 ? 17.905 -1.560 -28.232 1.00 96.06 164 LEU A C 1
ATOM 1349 O O . LEU A 1 164 ? 18.771 -1.270 -27.399 1.00 96.06 164 LEU A O 1
ATOM 1353 N N . ASP A 1 165 ? 17.981 -1.165 -29.500 1.00 94.69 165 ASP A N 1
ATOM 1354 C CA . ASP A 1 165 ? 18.893 -0.123 -29.946 1.00 94.69 165 ASP A CA 1
ATOM 1355 C C . ASP A 1 165 ? 18.261 1.267 -29.758 1.00 94.69 165 ASP A C 1
ATOM 1357 O O . ASP A 1 165 ? 17.065 1.421 -29.489 1.00 94.69 165 ASP A O 1
ATOM 1361 N N . TYR A 1 166 ? 19.073 2.314 -29.911 1.00 95.19 166 TYR A N 1
ATOM 1362 C CA . TYR A 1 166 ? 18.613 3.693 -29.740 1.00 95.19 166 TYR A CA 1
ATOM 1363 C C . TYR A 1 166 ? 17.425 4.039 -30.656 1.00 95.19 166 TYR A C 1
ATOM 1365 O O . TYR A 1 166 ? 16.495 4.736 -30.243 1.00 95.19 166 TYR A O 1
ATOM 1373 N N . ALA A 1 167 ? 17.438 3.559 -31.903 1.00 95.50 167 ALA A N 1
ATOM 1374 C CA . ALA A 1 167 ? 16.384 3.840 -32.874 1.00 95.50 167 ALA A CA 1
ATOM 1375 C C . ALA A 1 167 ? 15.048 3.198 -32.463 1.00 95.50 167 ALA A C 1
ATOM 1377 O O . ALA A 1 167 ? 14.009 3.864 -32.494 1.00 95.50 167 ALA A O 1
ATOM 1378 N N . SER A 1 168 ? 15.084 1.940 -32.022 1.00 96.19 168 SER A N 1
ATOM 1379 C CA . SER A 1 168 ? 13.918 1.196 -31.545 1.00 96.19 168 SER A CA 1
ATOM 1380 C C . SER A 1 168 ? 13.370 1.787 -30.253 1.00 96.19 168 SER A C 1
ATOM 1382 O O . SER A 1 168 ? 12.164 2.002 -30.154 1.00 96.19 168 SER A O 1
ATOM 1384 N N . ALA A 1 169 ? 14.240 2.144 -29.305 1.00 95.56 169 ALA A N 1
ATOM 1385 C CA . ALA A 1 169 ? 13.841 2.803 -28.064 1.00 95.56 169 ALA A CA 1
ATOM 1386 C C . ALA A 1 169 ? 13.177 4.166 -28.320 1.00 95.56 169 ALA A C 1
ATOM 1388 O O . ALA A 1 169 ? 12.151 4.495 -27.725 1.00 95.56 169 ALA A O 1
ATOM 1389 N N . LYS A 1 170 ? 13.710 4.952 -29.265 1.00 96.31 170 LYS A N 1
ATOM 1390 C CA . LYS A 1 170 ? 13.111 6.231 -29.668 1.00 96.31 170 LYS A CA 1
ATOM 1391 C C . LYS A 1 170 ? 11.741 6.050 -30.326 1.00 96.31 170 LYS A C 1
ATOM 1393 O O . LYS A 1 170 ? 10.884 6.918 -30.166 1.00 96.31 170 LYS A O 1
ATOM 1398 N N . ARG A 1 171 ? 11.538 4.966 -31.081 1.00 96.62 171 ARG A N 1
ATOM 1399 C CA . ARG A 1 171 ? 10.234 4.620 -31.661 1.00 96.62 171 ARG A CA 1
ATOM 1400 C C . ARG A 1 171 ? 9.233 4.241 -30.567 1.00 96.62 171 ARG A C 1
ATOM 1402 O O . ARG A 1 171 ? 8.190 4.877 -30.508 1.00 96.62 171 ARG A O 1
ATOM 1409 N N . LYS A 1 172 ? 9.598 3.322 -29.669 1.00 95.94 172 LYS A N 1
ATOM 1410 C CA . LYS A 1 172 ? 8.779 2.910 -28.515 1.00 95.94 172 LYS A CA 1
ATOM 1411 C C . LYS A 1 172 ? 8.339 4.101 -27.655 1.00 95.94 172 LYS A C 1
ATOM 1413 O O . LYS A 1 172 ? 7.156 4.299 -27.403 1.00 95.94 172 LYS A O 1
ATOM 1418 N N . TYR A 1 173 ? 9.265 5.010 -27.344 1.00 96.12 173 TYR A N 1
ATOM 1419 C CA . TYR A 1 173 ? 8.921 6.264 -26.667 1.00 96.12 173 TYR A CA 1
ATOM 1420 C C . TYR A 1 173 ? 7.833 7.071 -27.402 1.00 96.12 173 TYR A C 1
ATOM 1422 O O . TYR A 1 173 ? 6.903 7.562 -26.775 1.00 96.12 173 TYR A O 1
ATOM 1430 N N . LYS A 1 174 ? 7.913 7.206 -28.734 1.00 95.25 174 LYS A N 1
ATOM 1431 C CA . LYS A 1 174 ? 6.882 7.919 -29.515 1.00 95.25 174 LYS A CA 1
ATOM 1432 C C . LYS A 1 174 ? 5.533 7.199 -29.524 1.00 95.25 174 LYS A C 1
ATOM 1434 O O . LYS A 1 174 ? 4.513 7.857 -29.696 1.00 95.25 174 LYS A O 1
ATOM 1439 N N . GLU A 1 175 ? 5.540 5.880 -29.378 1.00 95.88 175 GLU A N 1
ATOM 1440 C CA . GLU A 1 175 ? 4.341 5.045 -29.249 1.00 95.88 175 GLU A CA 1
ATOM 1441 C C . GLU A 1 175 ? 3.723 5.143 -27.842 1.00 95.88 175 GLU A C 1
ATOM 1443 O O . GLU A 1 175 ? 2.597 4.697 -27.639 1.00 95.88 175 GLU A O 1
ATOM 1448 N N . GLY A 1 176 ? 4.416 5.782 -26.891 1.00 94.25 176 GLY A N 1
ATOM 1449 C CA . GLY A 1 176 ? 3.929 6.017 -25.533 1.00 94.25 176 GLY A CA 1
ATOM 1450 C C . GLY A 1 176 ? 4.213 4.875 -24.560 1.00 94.25 176 GLY A C 1
ATOM 1451 O O . GLY A 1 176 ? 3.704 4.905 -23.444 1.00 94.25 176 GLY A O 1
ATOM 1452 N N . SER A 1 177 ? 4.978 3.859 -24.974 1.00 94.25 177 SER A N 1
ATOM 1453 C CA . SER A 1 177 ? 5.205 2.651 -24.181 1.00 94.25 177 SER A CA 1
ATOM 1454 C C . SER A 1 177 ? 6.460 1.904 -24.640 1.00 94.25 177 SER A C 1
ATOM 1456 O O . SER A 1 177 ? 6.805 1.889 -25.821 1.00 94.25 177 SER A O 1
ATOM 1458 N N . PHE A 1 178 ? 7.166 1.306 -23.689 1.00 93.38 178 PHE A N 1
ATOM 1459 C CA . PHE A 1 178 ? 8.361 0.489 -23.870 1.00 93.38 178 PHE A CA 1
ATOM 1460 C C . PHE A 1 178 ? 8.098 -1.022 -23.795 1.00 93.38 178 PHE A C 1
ATOM 1462 O O . PHE A 1 178 ? 8.964 -1.787 -24.238 1.00 93.38 178 PHE A O 1
ATOM 1469 N N . LYS A 1 179 ? 6.925 -1.458 -23.321 1.00 88.00 179 LYS A N 1
ATOM 1470 C CA . LYS A 1 179 ? 6.458 -2.852 -23.434 1.00 88.00 179 LYS A CA 1
ATOM 1471 C C . LYS A 1 179 ? 6.192 -3.264 -24.880 1.00 88.00 179 LYS A C 1
ATOM 1473 O O . LYS A 1 179 ? 5.964 -2.393 -25.750 1.00 88.00 179 LYS A O 1
#

pLDDT: mean 90.7, std 8.22, range [47.88, 97.38]

Foldseek 3Di:
DDLCVVLVFDLQLVLLLLLVVQLVCVLVDVPDPRDRDPSSLVCCVVCQVVLCVPQVRDRSVVSVVCSVVNHDDDPSSVSSSVVSPVSRVVSSVVSVVVPDPPLVVLFVLLLVQCVVPVVVSLCCQQVDQLVSNLVVSVVSVVVVPDDPPDDPSSVVLSVLQSPDHSVRVSVQSVVVTSD